Protein AF-A0A1H3K1K2-F1 (afdb_monomer)

Foldseek 3Di:
DVVVVVVVVCVVVVNDDDDDDDCVRAPLLDLVSLVVVCVVPVDQEDEDPDADDDPPVVCVVCVVVRVVRRVSSVVSCPPPPNRDYDDDDD

Solvent-accessible surface area (backbone atoms only — not comparable to full-atom values): 5684 Å² total; per-residue (Å²): 114,69,47,67,54,48,51,57,50,41,49,73,73,65,54,84,85,80,85,83,74,52,68,92,74,48,49,64,84,39,57,69,60,45,53,52,49,46,70,74,64,61,64,65,62,50,74,52,54,82,68,77,78,69,57,73,70,54,45,73,74,39,50,67,58,44,50,49,52,40,51,45,45,60,61,56,61,67,70,56,94,90,38,49,77,76,46,81,69,130

Radius of gyration: 14.15 Å; Cα contacts (8 Å, |Δi|>4): 67; chains: 1; bounding box: 32×29×34 Å

Sequence (90 aa):
MVGAALVRALERAGHSRLITRTHAELDLTDQAAVETFFADQRPIQVYLAAAKVGGIHANDTYPAEFLYQNLLLDALIEVPDGVQQRTKIH

Mean predicted aligned error: 8.21 Å

Nearest PDB structures (fold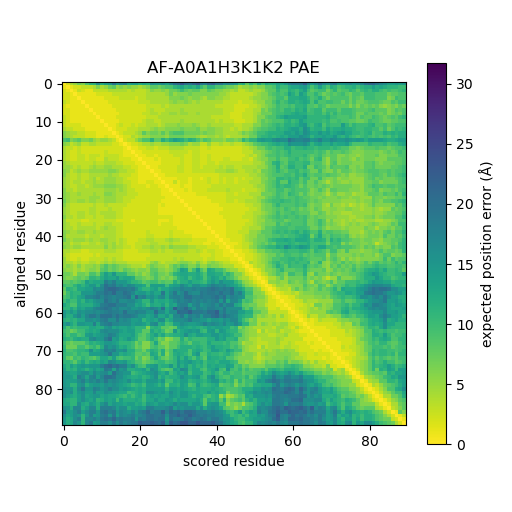seek):
  7anh-assembly1_A-2  TM=9.532E-01  e=4.155E-05  Campylobacter jejuni
  8ewu-assembly1_A  TM=9.128E-01  e=5.714E-05  Campylobacter jejuni
  8du0-assembly1_A  TM=9.181E-01  e=1.688E-04  Brucella ovis
  7anc-assembly1_A  TM=8.918E-01  e=3.401E-04  Campylobacter jejuni
  7m13-assembly1_A  TM=8.937E-01  e=3.863E-04  Campylobacter jejuni subsp. jejuni NCTC 11168 = ATCC 700819

Organism: Allochromatium warmingii (NCBI:txid61595)

pLDDT: mean 76.57, std 10.76, range [51.03, 91.88]

Structure (mmCIF, N/CA/C/O backbone):
data_AF-A0A1H3K1K2-F1
#
_entry.id   AF-A0A1H3K1K2-F1
#
loop_
_atom_site.group_PDB
_atom_site.id
_atom_site.type_symbol
_atom_site.label_atom_id
_atom_site.label_alt_id
_atom_site.label_comp_id
_atom_site.label_asym_id
_atom_site.label_entity_id
_atom_site.label_seq_id
_atom_site.pdbx_PDB_ins_code
_atom_site.Cartn_x
_atom_site.Cartn_y
_atom_site.Cartn_z
_atom_site.occupancy
_atom_site.B_iso_or_equiv
_atom_site.auth_seq_id
_atom_site.auth_comp_id
_atom_site.auth_asym_id
_atom_site.auth_atom_id
_atom_site.pdbx_PDB_model_num
ATOM 1 N N . MET A 1 1 ? -3.198 -14.375 -6.184 1.00 62.12 1 MET A N 1
ATOM 2 C CA . MET A 1 1 ? -2.353 -13.277 -5.664 1.00 62.12 1 MET A CA 1
ATOM 3 C C . MET A 1 1 ? -2.586 -13.087 -4.174 1.00 62.12 1 MET A C 1
ATOM 5 O O . MET A 1 1 ? -3.728 -13.181 -3.729 1.00 62.12 1 MET A O 1
ATOM 9 N N . VAL A 1 2 ? -1.502 -12.838 -3.435 1.00 74.12 2 VAL A N 1
ATOM 10 C CA . VAL A 1 2 ? -1.430 -12.754 -1.965 1.00 74.12 2 VAL A CA 1
ATOM 11 C C . VAL A 1 2 ? -2.391 -11.712 -1.377 1.00 74.12 2 VAL A C 1
ATOM 13 O O . VAL A 1 2 ? -3.133 -12.037 -0.454 1.00 74.12 2 VAL A O 1
ATOM 16 N N . GLY A 1 3 ? -2.473 -10.510 -1.962 1.00 74.94 3 GLY A N 1
ATOM 17 C CA . GLY A 1 3 ? -3.327 -9.426 -1.449 1.00 74.94 3 GLY A CA 1
ATOM 18 C C . GLY A 1 3 ? -4.811 -9.799 -1.327 1.00 74.94 3 GLY A C 1
ATOM 19 O O . GLY A 1 3 ? -5.420 -9.601 -0.281 1.00 74.94 3 GLY A O 1
ATOM 20 N N . ALA A 1 4 ? -5.389 -10.445 -2.344 1.00 81.38 4 ALA A N 1
ATOM 21 C CA . ALA A 1 4 ? -6.792 -10.870 -2.297 1.00 81.38 4 ALA A CA 1
ATOM 22 C C . ALA A 1 4 ? -7.044 -11.986 -1.261 1.00 81.38 4 ALA A C 1
ATOM 24 O O . ALA A 1 4 ? -8.130 -12.077 -0.692 1.00 81.38 4 ALA A O 1
ATOM 25 N N . ALA A 1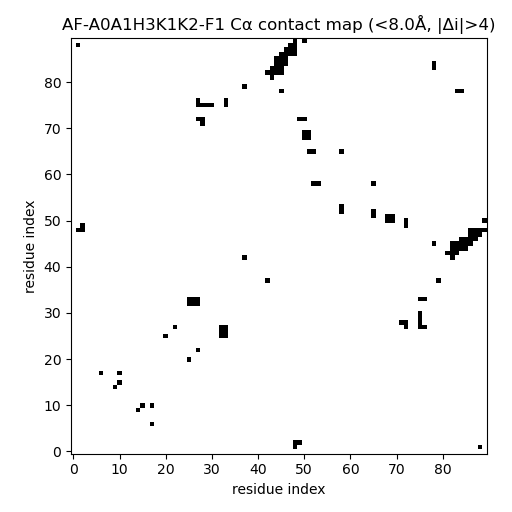 5 ? -6.055 -12.853 -1.014 1.00 82.50 5 ALA A N 1
ATOM 26 C CA . ALA A 1 5 ? -6.153 -13.876 0.027 1.00 82.50 5 ALA A CA 1
ATOM 27 C C . ALA A 1 5 ? -6.083 -13.264 1.432 1.00 82.50 5 ALA A C 1
ATOM 29 O O . ALA A 1 5 ? -6.818 -13.708 2.314 1.00 82.50 5 ALA A O 1
ATOM 30 N N . LEU A 1 6 ? -5.261 -12.225 1.604 1.00 81.62 6 LEU A N 1
ATOM 31 C CA . LEU A 1 6 ? -5.149 -11.469 2.845 1.00 81.62 6 LEU A CA 1
ATOM 32 C C . LEU A 1 6 ? -6.446 -10.724 3.176 1.00 81.62 6 LEU A C 1
ATOM 34 O O . LEU A 1 6 ? -6.934 -10.865 4.292 1.00 81.62 6 LEU A O 1
ATOM 38 N N . VAL A 1 7 ? -7.052 -10.022 2.211 1.00 85.31 7 VAL A N 1
ATOM 39 C CA . VAL A 1 7 ? -8.354 -9.350 2.403 1.00 85.31 7 VAL A CA 1
ATOM 40 C C . VAL A 1 7 ? -9.401 -10.348 2.902 1.00 85.31 7 VAL A C 1
ATOM 42 O O . VAL A 1 7 ? -9.959 -10.160 3.978 1.00 85.31 7 VAL A O 1
ATOM 45 N N . ARG A 1 8 ? -9.559 -11.490 2.218 1.00 86.88 8 ARG A N 1
ATOM 46 C CA . ARG A 1 8 ? -10.487 -12.551 2.649 1.00 86.88 8 ARG A CA 1
ATOM 47 C C . ARG A 1 8 ? -10.168 -13.119 4.031 1.00 86.88 8 ARG A C 1
ATOM 49 O O . ARG A 1 8 ? -11.057 -13.645 4.695 1.00 86.88 8 ARG A O 1
ATOM 56 N N . ALA A 1 9 ? -8.897 -13.167 4.426 1.00 85.31 9 ALA A N 1
ATOM 57 C CA . ALA A 1 9 ? -8.499 -13.641 5.750 1.00 85.31 9 ALA A CA 1
ATOM 58 C C . ALA A 1 9 ? -8.853 -12.613 6.834 1.00 85.31 9 ALA A C 1
ATOM 60 O O . ALA A 1 9 ? -9.396 -12.996 7.866 1.00 85.31 9 ALA A O 1
ATOM 61 N N . LEU A 1 10 ? -8.618 -11.324 6.573 1.00 85.50 10 LEU A N 1
ATOM 62 C CA . LEU A 1 10 ? -8.957 -10.232 7.484 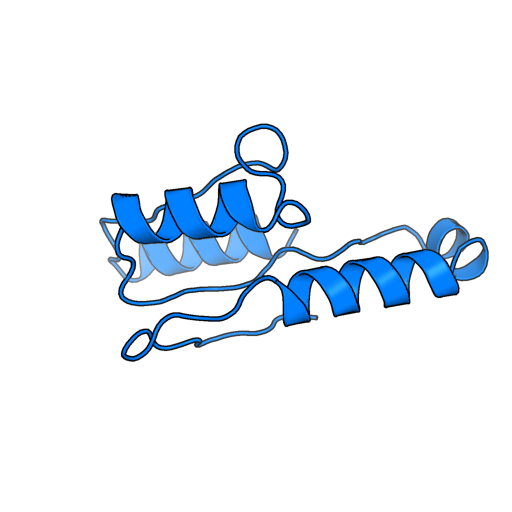1.00 85.50 10 LEU A CA 1
ATOM 63 C C . LEU A 1 10 ? -10.475 -10.081 7.654 1.00 85.50 10 LEU A C 1
ATOM 65 O O . LEU A 1 10 ? -10.948 -9.941 8.779 1.00 85.50 10 LEU A O 1
ATOM 69 N N . GLU A 1 11 ? -11.245 -10.197 6.571 1.00 88.81 11 GLU A N 1
ATOM 70 C CA . GLU A 1 11 ? -12.713 -10.225 6.627 1.00 88.81 11 GLU A CA 1
ATOM 71 C C . GLU A 1 11 ? -13.210 -11.376 7.512 1.00 88.81 11 GLU A C 1
ATOM 73 O O . GLU A 1 11 ? -14.028 -11.173 8.407 1.00 88.81 11 GLU A O 1
ATOM 78 N N . ARG A 1 12 ? -12.656 -12.585 7.329 1.00 89.38 12 ARG A N 1
ATOM 79 C CA . ARG A 1 12 ? -12.985 -13.760 8.157 1.00 89.38 12 ARG A CA 1
ATOM 80 C C . ARG A 1 12 ? -12.570 -13.607 9.621 1.00 89.38 12 ARG A C 1
ATOM 82 O O . ARG A 1 12 ? -13.214 -14.190 10.485 1.00 89.38 12 ARG A O 1
ATOM 89 N N . ALA A 1 13 ? -11.522 -12.835 9.899 1.00 87.00 13 ALA A N 1
ATOM 90 C CA . ALA A 1 13 ? -11.081 -12.514 11.254 1.00 87.00 13 ALA A CA 1
ATOM 91 C C . ALA A 1 13 ? -11.920 -11.403 11.922 1.00 87.00 13 ALA A C 1
ATOM 93 O O . ALA A 1 13 ? -11.661 -11.058 13.072 1.00 87.00 13 ALA A O 1
ATOM 94 N N . GLY A 1 14 ? -12.931 -10.857 11.233 1.00 88.62 14 GLY A N 1
ATOM 95 C CA . GLY A 1 14 ? -13.854 -9.862 11.785 1.00 88.62 14 GLY A CA 1
ATOM 96 C C . GLY A 1 14 ? -13.406 -8.410 11.609 1.00 88.62 14 GLY A C 1
ATOM 97 O O . GLY A 1 14 ? -13.980 -7.516 12.231 1.00 88.62 14 GLY A O 1
ATOM 98 N N . HIS A 1 15 ? -12.408 -8.139 10.762 1.00 86.06 15 HIS A N 1
ATOM 99 C CA . HIS A 1 15 ? -12.047 -6.765 10.420 1.00 86.06 15 HIS A CA 1
ATOM 100 C C . HIS A 1 15 ? -13.104 -6.158 9.489 1.00 86.06 15 HIS A C 1
ATOM 102 O O . HIS A 1 15 ? -13.267 -6.590 8.352 1.00 86.06 15 HIS A O 1
ATOM 108 N N . SER A 1 16 ? -13.809 -5.133 9.967 1.00 79.25 16 SER A N 1
ATOM 109 C CA . SER A 1 16 ? -14.956 -4.532 9.270 1.00 79.25 16 SER A CA 1
ATOM 110 C C . SER A 1 16 ? -14.627 -3.276 8.458 1.00 79.25 16 SER A C 1
ATOM 112 O O . SER A 1 16 ? -15.414 -2.881 7.603 1.00 79.25 16 SER A O 1
ATOM 114 N N . ARG A 1 17 ? -13.474 -2.639 8.702 1.00 86.38 17 ARG A N 1
ATOM 115 C CA . ARG A 1 17 ? -13.070 -1.382 8.047 1.00 86.38 17 ARG A CA 1
ATOM 116 C C . ARG A 1 17 ? -11.775 -1.557 7.261 1.00 86.38 17 ARG A C 1
ATOM 118 O O . ARG A 1 17 ? -10.747 -0.970 7.590 1.00 86.38 17 ARG A O 1
ATOM 125 N N . LEU A 1 18 ? -11.832 -2.412 6.246 1.00 88.25 18 LEU A N 1
ATOM 126 C CA . LEU A 1 18 ? -10.730 -2.600 5.309 1.00 88.25 18 LEU A CA 1
ATOM 127 C C . LEU A 1 18 ? -10.738 -1.478 4.273 1.00 88.25 18 LEU A C 1
ATOM 129 O O . LEU A 1 18 ? -11.765 -1.179 3.669 1.00 88.25 18 LEU A O 1
ATOM 133 N N . ILE A 1 19 ? -9.577 -0.862 4.078 1.00 89.62 19 ILE A N 1
ATOM 134 C CA . ILE A 1 19 ? -9.364 0.175 3.074 1.00 89.62 19 ILE A CA 1
ATOM 135 C C . ILE A 1 19 ? -8.441 -0.428 2.026 1.00 89.62 19 ILE A C 1
ATOM 137 O O . ILE A 1 19 ? -7.306 -0.793 2.328 1.00 89.62 19 ILE A O 1
ATOM 141 N N . THR A 1 20 ? -8.940 -0.566 0.803 1.00 89.00 20 THR A N 1
ATOM 142 C CA . THR A 1 20 ? -8.186 -1.127 -0.320 1.00 89.00 20 THR A CA 1
ATOM 143 C C . THR A 1 20 ? -8.229 -0.173 -1.499 1.00 89.00 20 THR A C 1
ATOM 145 O O . THR A 1 20 ? -9.266 0.441 -1.759 1.00 89.00 20 THR A O 1
ATOM 148 N N . ARG A 1 21 ? -7.120 -0.073 -2.230 1.00 88.56 21 ARG A N 1
ATOM 149 C CA . ARG A 1 21 ? -7.037 0.643 -3.502 1.00 88.56 21 ARG A CA 1
ATOM 150 C C . ARG A 1 21 ? -6.393 -0.251 -4.546 1.00 88.56 21 ARG A C 1
ATOM 152 O O . ARG A 1 21 ? -5.474 -1.010 -4.241 1.00 88.56 21 ARG A O 1
ATOM 159 N N . THR A 1 22 ? -6.904 -0.189 -5.764 1.00 86.06 22 THR A N 1
ATOM 160 C CA . THR A 1 22 ? -6.221 -0.735 -6.934 1.00 86.06 22 THR A CA 1
ATOM 161 C C . THR A 1 22 ? -5.098 0.212 -7.356 1.00 86.06 22 THR A C 1
ATOM 163 O O . THR A 1 22 ? -5.120 1.393 -7.019 1.00 86.06 22 THR A O 1
ATOM 166 N N . HIS A 1 23 ? -4.147 -0.278 -8.153 1.00 81.75 23 HIS A N 1
ATOM 167 C CA . HIS A 1 23 ? -3.090 0.568 -8.723 1.00 81.75 23 HIS A CA 1
ATOM 168 C C . HIS A 1 23 ? -3.651 1.742 -9.547 1.00 81.75 23 HIS A C 1
ATOM 170 O O . HIS A 1 23 ? -3.028 2.791 -9.639 1.00 81.75 23 HIS A O 1
ATOM 176 N N . ALA A 1 24 ? -4.827 1.584 -10.163 1.00 84.19 24 ALA A N 1
ATOM 177 C CA . ALA A 1 24 ? -5.466 2.663 -10.914 1.00 84.19 24 ALA A CA 1
ATOM 178 C C . ALA A 1 24 ? -6.082 3.740 -10.003 1.00 84.19 24 ALA A C 1
ATOM 180 O O . ALA A 1 24 ? -6.306 4.859 -10.450 1.00 84.19 24 ALA A O 1
ATOM 181 N N . GLU A 1 25 ? -6.377 3.405 -8.745 1.00 88.56 25 GLU A N 1
ATOM 182 C CA . GLU A 1 25 ? -6.952 4.331 -7.764 1.00 88.56 25 GLU A CA 1
ATOM 183 C C . GLU A 1 25 ? -5.883 5.002 -6.893 1.00 88.56 25 GLU A C 1
ATOM 185 O O . GLU A 1 25 ? -6.132 6.077 -6.352 1.00 88.56 25 GLU A O 1
ATOM 190 N N . LEU A 1 26 ? -4.725 4.359 -6.718 1.00 87.44 26 LEU A N 1
ATOM 191 C CA . LEU A 1 26 ? -3.583 4.892 -5.982 1.00 87.44 26 LEU A CA 1
ATOM 192 C C . LEU A 1 26 ? -2.284 4.308 -6.550 1.00 87.44 26 LEU A C 1
ATOM 194 O O . LEU A 1 26 ? -2.009 3.116 -6.381 1.00 87.44 26 LEU A O 1
ATOM 198 N N . ASP A 1 27 ? -1.487 5.158 -7.194 1.00 86.06 27 ASP A N 1
ATOM 199 C CA . ASP A 1 27 ? -0.121 4.819 -7.582 1.00 86.06 27 ASP A CA 1
ATOM 200 C C . ASP A 1 27 ? 0.794 4.975 -6.363 1.00 86.06 27 ASP A C 1
ATOM 202 O O . ASP A 1 27 ? 0.984 6.070 -5.840 1.00 86.06 27 ASP A O 1
ATOM 206 N N . LEU A 1 28 ? 1.345 3.858 -5.891 1.00 83.81 28 LEU A N 1
ATOM 207 C CA . LEU A 1 28 ? 2.222 3.822 -4.720 1.00 83.81 28 LEU A CA 1
ATOM 208 C C . LEU A 1 28 ? 3.630 4.374 -5.003 1.00 83.81 28 LEU A C 1
ATOM 210 O O . LEU A 1 28 ? 4.434 4.475 -4.081 1.00 83.81 28 LEU A O 1
ATOM 214 N N . THR A 1 29 ? 3.942 4.705 -6.259 1.00 81.75 29 THR A N 1
ATOM 215 C CA . THR A 1 29 ? 5.192 5.376 -6.641 1.00 81.75 29 THR A CA 1
ATOM 216 C C . THR A 1 29 ? 5.094 6.903 -6.592 1.00 81.75 29 THR A C 1
ATOM 218 O O . THR A 1 29 ? 6.122 7.579 -6.611 1.00 81.75 29 THR A O 1
ATOM 221 N N . ASP A 1 30 ? 3.880 7.450 -6.470 1.00 86.38 30 ASP A N 1
ATOM 222 C CA . ASP A 1 30 ? 3.630 8.879 -6.289 1.00 86.38 30 ASP A CA 1
ATOM 223 C C . ASP A 1 30 ? 3.520 9.214 -4.795 1.00 86.38 30 ASP A C 1
ATOM 225 O O . ASP A 1 30 ? 2.521 8.921 -4.131 1.00 86.38 30 ASP A O 1
ATOM 229 N N . GLN A 1 31 ? 4.554 9.867 -4.266 1.00 84.00 31 GLN A N 1
ATOM 230 C CA . GLN A 1 31 ? 4.624 10.237 -2.856 1.00 84.00 31 GLN A CA 1
ATOM 231 C C . GLN A 1 31 ? 3.468 11.143 -2.418 1.00 84.00 31 GLN A C 1
ATOM 233 O O . GLN A 1 31 ? 2.876 10.915 -1.365 1.00 84.00 31 GLN A O 1
ATOM 238 N N . ALA A 1 32 ? 3.104 12.141 -3.223 1.00 88.88 32 ALA A N 1
ATOM 239 C CA . ALA A 1 32 ? 2.071 13.104 -2.851 1.00 88.88 32 ALA A CA 1
ATOM 240 C C . ALA A 1 32 ? 0.682 12.447 -2.808 1.00 88.88 32 ALA A C 1
ATOM 242 O O . ALA A 1 32 ? -0.139 12.755 -1.934 1.00 88.88 32 ALA A O 1
ATOM 243 N N . ALA A 1 33 ? 0.427 11.509 -3.726 1.00 88.50 33 ALA A N 1
ATOM 244 C CA . ALA A 1 33 ? -0.797 10.717 -3.732 1.00 88.50 33 ALA A CA 1
ATOM 245 C C . ALA A 1 33 ? -0.891 9.819 -2.487 1.00 88.50 33 ALA A C 1
ATOM 247 O O . ALA A 1 33 ? -1.943 9.761 -1.842 1.00 88.50 33 ALA A O 1
ATOM 248 N N . VAL A 1 34 ? 0.214 9.160 -2.118 1.00 87.12 34 VAL A N 1
ATOM 249 C CA . VAL A 1 34 ? 0.301 8.328 -0.909 1.00 87.12 34 VAL A CA 1
ATOM 250 C C . VAL A 1 34 ? 0.084 9.175 0.347 1.00 87.12 34 VAL A C 1
ATOM 252 O O . VAL A 1 34 ? -0.791 8.851 1.148 1.00 87.12 34 VAL A O 1
ATOM 255 N N . GLU A 1 35 ? 0.790 10.295 0.502 1.00 87.56 35 GLU A N 1
ATOM 256 C CA . GLU A 1 35 ? 0.650 11.190 1.660 1.00 87.56 35 GLU A CA 1
ATOM 257 C C . GLU A 1 35 ? -0.791 11.683 1.840 1.00 87.56 35 GLU A C 1
ATOM 259 O O . GLU A 1 35 ? -1.351 11.600 2.938 1.00 87.56 35 GLU A O 1
ATOM 264 N N . THR A 1 36 ? -1.429 12.119 0.750 1.00 90.88 36 THR A N 1
ATOM 265 C CA . THR A 1 36 ? -2.829 12.570 0.763 1.00 90.88 36 THR A CA 1
ATOM 266 C C . THR A 1 36 ? -3.764 11.443 1.199 1.00 90.88 36 THR A C 1
ATOM 268 O O . THR A 1 36 ? -4.611 11.624 2.076 1.00 90.88 36 THR A O 1
ATOM 271 N N . PHE A 1 37 ? -3.576 10.239 0.652 1.00 90.44 37 PHE A N 1
ATOM 272 C CA . PHE A 1 37 ? -4.370 9.072 1.022 1.00 90.44 37 PHE A CA 1
ATOM 273 C C . PHE A 1 37 ? -4.244 8.730 2.515 1.00 90.44 37 PHE A C 1
ATOM 275 O O . PHE A 1 37 ? -5.252 8.461 3.177 1.00 90.44 37 PHE A O 1
ATOM 282 N N . PHE A 1 38 ? -3.030 8.763 3.069 1.00 88.56 38 PHE A N 1
ATOM 283 C CA . PHE A 1 38 ? -2.804 8.512 4.493 1.00 88.56 38 PHE A CA 1
ATOM 284 C C . PHE A 1 38 ? -3.419 9.599 5.383 1.00 88.56 38 PHE A C 1
ATOM 286 O O . PHE A 1 38 ? -4.029 9.267 6.405 1.00 88.56 38 PHE A O 1
ATOM 293 N N . ALA A 1 39 ? -3.316 10.872 4.991 1.00 88.94 39 ALA A N 1
ATOM 294 C CA . ALA A 1 39 ? -3.894 11.996 5.727 1.00 88.94 39 ALA A CA 1
ATOM 295 C C . ALA A 1 39 ? -5.430 11.920 5.813 1.00 88.94 39 ALA A C 1
ATOM 297 O O . ALA A 1 39 ? -6.003 12.191 6.879 1.00 88.94 39 ALA A O 1
ATOM 298 N N . ASP A 1 40 ? -6.075 11.497 4.723 1.00 91.50 40 ASP A N 1
ATOM 299 C CA . ASP A 1 40 ? -7.529 11.360 4.615 1.00 91.50 40 ASP A CA 1
ATOM 300 C C . ASP A 1 40 ? -8.059 10.126 5.352 1.00 91.50 40 ASP A C 1
ATOM 302 O O . ASP A 1 40 ? -9.057 10.193 6.074 1.00 91.50 40 ASP A O 1
ATOM 306 N N . GLN A 1 41 ? -7.408 8.975 5.166 1.00 91.88 41 GLN A N 1
ATOM 307 C CA . GLN A 1 41 ? -7.911 7.698 5.678 1.00 91.88 41 GLN A CA 1
ATOM 308 C C . GLN A 1 41 ? -7.483 7.405 7.116 1.00 91.88 41 GLN A C 1
ATOM 310 O O . GLN A 1 41 ? -8.192 6.680 7.818 1.00 91.88 41 GLN A O 1
ATOM 315 N N . ARG A 1 42 ? -6.340 7.949 7.552 1.00 87.50 42 ARG A N 1
ATOM 316 C CA . ARG A 1 42 ? -5.749 7.757 8.889 1.00 87.50 42 ARG A CA 1
ATOM 317 C C . ARG A 1 42 ? -5.791 6.293 9.358 1.00 87.50 42 ARG A C 1
ATOM 319 O O . ARG A 1 42 ? -6.394 5.992 10.395 1.00 87.50 42 ARG A O 1
ATOM 326 N N . PRO A 1 43 ? -5.216 5.353 8.584 1.00 85.62 43 PRO A N 1
ATOM 327 C CA . PRO A 1 43 ? -5.244 3.941 8.937 1.00 85.62 43 PRO A CA 1
ATOM 328 C C . PRO A 1 43 ? -4.433 3.676 10.212 1.00 85.62 43 PRO A C 1
ATOM 330 O O . PRO A 1 43 ? -3.380 4.261 10.415 1.00 85.62 43 PRO A O 1
ATOM 333 N N . ILE A 1 44 ? -4.893 2.743 11.050 1.00 83.44 44 ILE A N 1
ATOM 334 C CA . ILE A 1 44 ? -4.161 2.297 12.256 1.00 83.44 44 ILE A CA 1
ATOM 335 C C . ILE A 1 44 ? -3.164 1.164 11.973 1.00 83.44 44 ILE A C 1
ATOM 337 O O . ILE A 1 44 ? -2.255 0.907 12.763 1.00 83.44 44 ILE A O 1
ATOM 341 N N . GLN A 1 45 ? -3.357 0.453 10.861 1.00 80.31 45 GLN A N 1
ATOM 342 C CA . GLN A 1 45 ? -2.525 -0.661 10.422 1.00 80.31 45 GLN A CA 1
ATOM 343 C C . GLN A 1 45 ? -2.424 -0.649 8.903 1.00 80.31 45 GLN A C 1
ATOM 345 O O . GLN A 1 45 ? -3.420 -0.404 8.219 1.00 80.31 45 GLN A O 1
ATOM 350 N N . VAL A 1 46 ? -1.239 -0.978 8.392 1.00 84.44 46 VAL A N 1
ATOM 351 C CA . VAL A 1 46 ? -0.995 -1.131 6.955 1.00 84.44 46 VAL A CA 1
ATOM 352 C C . VAL A 1 46 ? -0.422 -2.514 6.683 1.00 84.44 46 VAL A C 1
ATOM 354 O O . VAL A 1 46 ? 0.5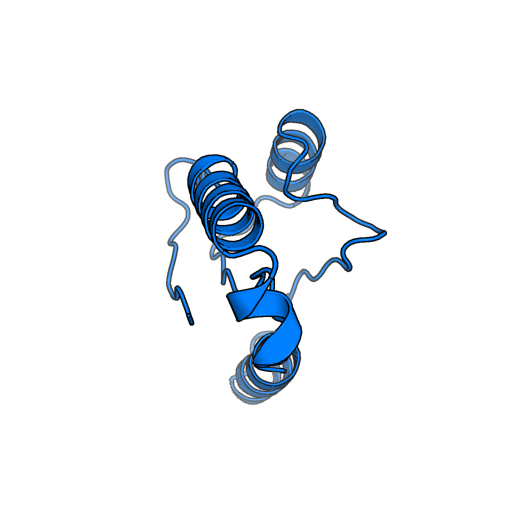15 -2.967 7.348 1.00 84.44 46 VAL A O 1
ATOM 357 N N . TYR A 1 47 ? -1.001 -3.174 5.684 1.00 79.50 47 TYR A N 1
ATOM 358 C CA . TYR A 1 47 ? -0.526 -4.440 5.148 1.00 79.50 47 TYR A CA 1
ATOM 359 C C . TYR A 1 47 ? -0.046 -4.204 3.720 1.00 79.50 47 TYR A C 1
ATOM 361 O O . TYR A 1 47 ? -0.856 -3.974 2.820 1.00 79.50 47 TYR A O 1
ATOM 369 N N . LEU A 1 48 ? 1.269 -4.255 3.513 1.00 77.69 48 LEU A N 1
ATOM 370 C CA . LEU A 1 48 ? 1.861 -4.056 2.199 1.00 77.69 48 LEU A CA 1
ATOM 371 C C . LEU A 1 48 ? 1.973 -5.404 1.486 1.00 77.69 48 LEU A C 1
ATOM 373 O O . LEU A 1 48 ? 2.869 -6.200 1.753 1.00 77.69 48 LEU A O 1
ATOM 377 N N . ALA A 1 49 ? 1.022 -5.659 0.591 1.00 74.88 49 ALA A N 1
ATOM 378 C CA . ALA A 1 49 ? 1.020 -6.823 -0.298 1.00 74.88 49 ALA A CA 1
ATOM 379 C C . ALA A 1 49 ? 1.196 -6.427 -1.777 1.00 74.88 49 ALA A C 1
ATOM 381 O O . ALA A 1 49 ? 0.927 -7.234 -2.670 1.00 74.88 49 ALA A O 1
ATOM 382 N N . ALA A 1 50 ? 1.582 -5.172 -2.032 1.00 72.31 50 ALA A N 1
ATOM 383 C CA . ALA A 1 50 ? 1.922 -4.683 -3.357 1.00 72.31 50 ALA A CA 1
ATOM 384 C C . ALA A 1 50 ? 3.398 -4.981 -3.627 1.00 72.31 50 ALA A C 1
ATOM 386 O O . ALA A 1 50 ? 4.269 -4.571 -2.869 1.00 72.31 50 ALA A O 1
ATOM 387 N N . ALA A 1 51 ? 3.652 -5.702 -4.710 1.00 71.62 51 ALA A N 1
ATOM 388 C CA . ALA A 1 51 ? 4.979 -5.952 -5.237 1.00 71.62 51 ALA A CA 1
ATOM 389 C C . ALA A 1 51 ? 4.861 -6.049 -6.755 1.00 71.62 51 ALA A C 1
ATOM 391 O O . ALA A 1 51 ? 3.848 -6.537 -7.279 1.00 71.62 51 ALA A O 1
ATOM 392 N N . LYS A 1 52 ? 5.897 -5.621 -7.474 1.00 68.69 52 LYS A N 1
ATOM 393 C CA . LYS A 1 52 ? 6.018 -5.963 -8.885 1.00 68.69 52 LYS A CA 1
ATOM 394 C C . LYS A 1 52 ? 6.334 -7.454 -8.969 1.00 68.69 52 LYS A C 1
ATOM 396 O O . LYS A 1 52 ? 7.403 -7.897 -8.559 1.00 68.69 52 LYS A O 1
ATOM 401 N N . VAL A 1 53 ? 5.384 -8.226 -9.488 1.00 68.50 53 VAL A N 1
ATOM 402 C CA . VAL A 1 53 ? 5.505 -9.674 -9.701 1.00 68.50 53 VAL A CA 1
ATOM 403 C C . VAL A 1 53 ? 5.357 -9.995 -11.185 1.00 68.50 53 VAL A C 1
ATOM 405 O O . VAL A 1 53 ? 4.495 -9.448 -11.870 1.00 68.50 53 VAL A O 1
ATOM 408 N N . GLY A 1 54 ? 6.223 -10.871 -11.689 1.00 68.88 54 GLY A N 1
ATOM 409 C CA . GLY A 1 54 ? 6.292 -11.272 -13.090 1.00 68.88 54 GLY A CA 1
ATOM 410 C C . GLY A 1 54 ? 6.650 -12.749 -13.202 1.00 68.88 54 GLY A C 1
ATOM 411 O O . GLY A 1 54 ? 7.157 -13.343 -12.253 1.00 68.88 54 GLY A O 1
ATOM 412 N N . GLY A 1 55 ? 6.359 -13.363 -14.351 1.00 70.88 55 GLY A N 1
ATOM 413 C CA . GLY A 1 55 ? 6.811 -14.731 -14.624 1.00 70.88 55 GLY A CA 1
ATOM 414 C C . GLY A 1 55 ? 8.341 -14.813 -14.679 1.00 70.88 55 GLY A C 1
ATOM 415 O O . GLY A 1 55 ? 8.997 -13.790 -14.867 1.00 70.88 55 GLY A O 1
ATOM 416 N N . ILE A 1 56 ? 8.897 -16.026 -14.574 1.00 66.88 56 ILE A N 1
ATOM 417 C CA . ILE A 1 56 ? 1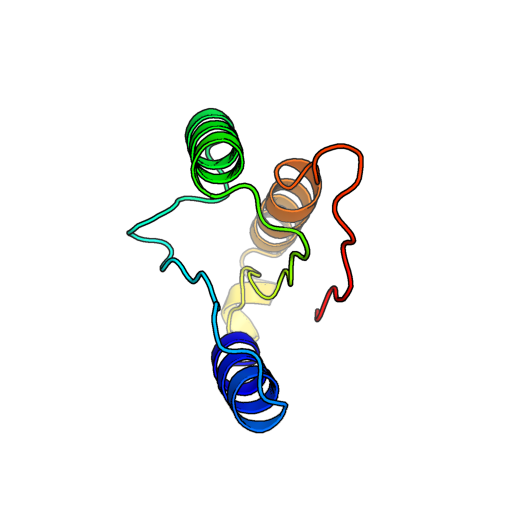0.355 -16.286 -14.566 1.00 66.88 56 ILE A CA 1
ATOM 418 C C . ILE A 1 56 ? 11.068 -15.496 -15.677 1.00 66.88 56 ILE A C 1
ATOM 420 O O . ILE A 1 56 ? 12.025 -14.779 -15.418 1.00 66.88 56 ILE A O 1
ATOM 424 N N . HIS A 1 57 ? 10.508 -15.508 -16.889 1.00 70.75 57 HIS A N 1
ATOM 425 C CA . HIS A 1 57 ? 11.062 -14.784 -18.032 1.00 70.75 57 HIS A CA 1
ATOM 426 C C . HIS A 1 57 ? 11.100 -13.253 -17.856 1.00 70.75 57 HIS A C 1
ATOM 428 O O . HIS A 1 57 ? 12.074 -12.613 -18.238 1.00 70.75 57 HIS A O 1
ATOM 434 N N . ALA A 1 58 ? 10.064 -12.648 -17.268 1.00 68.19 58 ALA A N 1
ATOM 435 C CA . ALA A 1 58 ? 10.019 -11.202 -17.039 1.00 68.19 58 ALA A CA 1
ATOM 436 C C . ALA A 1 58 ? 11.003 -10.769 -15.939 1.00 68.19 58 ALA A C 1
ATOM 438 O O . ALA A 1 58 ? 11.627 -9.717 -16.061 1.00 68.19 58 ALA A O 1
ATOM 439 N N . ASN A 1 59 ? 11.173 -11.600 -14.907 1.00 64.69 59 ASN A N 1
ATOM 440 C CA . ASN A 1 59 ? 12.136 -11.364 -13.834 1.00 64.69 59 ASN A CA 1
ATOM 441 C C . ASN A 1 59 ? 13.591 -11.481 -14.322 1.00 64.69 59 ASN A C 1
ATOM 443 O O . ASN A 1 59 ? 14.427 -10.667 -13.945 1.00 64.69 59 ASN A O 1
ATOM 447 N N . ASP A 1 60 ? 13.875 -12.443 -15.204 1.00 68.31 60 ASP A N 1
ATOM 448 C CA . ASP A 1 60 ? 15.210 -12.624 -15.791 1.00 68.31 60 ASP A CA 1
ATOM 449 C C . ASP A 1 60 ? 15.557 -11.528 -16.809 1.00 68.31 60 ASP A C 1
ATOM 451 O O . ASP A 1 60 ? 16.722 -11.169 -16.969 1.00 68.31 60 ASP A O 1
ATOM 455 N N . THR A 1 61 ? 14.546 -10.974 -17.485 1.00 75.88 61 THR A N 1
ATOM 456 C CA . THR A 1 61 ? 14.742 -9.930 -18.502 1.00 75.88 61 THR A CA 1
ATOM 457 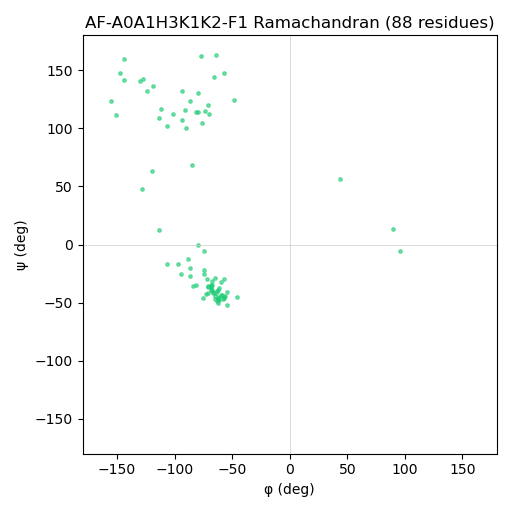C C . THR A 1 61 ? 14.909 -8.538 -17.883 1.00 75.88 61 THR A C 1
ATOM 459 O O . THR A 1 61 ? 15.691 -7.738 -18.394 1.00 75.88 61 THR A O 1
ATOM 462 N N . TYR A 1 62 ? 14.223 -8.243 -16.770 1.00 73.62 62 TYR A N 1
ATOM 463 C CA . TYR A 1 62 ? 14.224 -6.909 -16.145 1.00 73.62 62 TYR A CA 1
ATOM 464 C C . TYR A 1 62 ? 14.561 -6.912 -14.640 1.00 73.62 62 TYR A C 1
ATOM 466 O O . TYR A 1 62 ? 13.889 -6.238 -13.857 1.00 73.62 62 TYR A O 1
ATOM 474 N N . PRO A 1 63 ? 15.617 -7.607 -14.185 1.00 71.75 63 PRO A N 1
ATOM 475 C CA . PRO A 1 63 ? 15.870 -7.808 -12.756 1.00 71.75 63 PRO A CA 1
ATOM 476 C C . PRO A 1 63 ? 16.084 -6.494 -11.985 1.00 71.75 63 PRO A C 1
ATOM 478 O O . PRO A 1 63 ? 15.610 -6.341 -10.859 1.00 71.75 63 PRO A O 1
ATOM 481 N N . ALA A 1 64 ? 16.751 -5.512 -12.603 1.00 73.44 64 ALA A N 1
ATOM 482 C CA . ALA A 1 64 ? 16.993 -4.205 -11.995 1.00 73.44 64 ALA A CA 1
ATOM 483 C C . ALA A 1 64 ? 15.707 -3.376 -11.831 1.00 73.44 64 ALA A C 1
ATOM 485 O O . ALA A 1 64 ? 15.564 -2.669 -10.838 1.00 73.44 64 ALA A O 1
ATOM 486 N N . GLU A 1 65 ? 14.759 -3.485 -12.765 1.00 71.88 65 GLU A N 1
ATOM 487 C CA . GLU A 1 65 ? 13.485 -2.760 -12.704 1.00 71.88 65 GLU A CA 1
ATOM 488 C C . GLU A 1 65 ? 12.588 -3.315 -11.593 1.00 71.88 65 GLU A C 1
ATOM 490 O O . GLU A 1 65 ? 12.005 -2.553 -10.824 1.00 71.88 65 GLU A O 1
ATOM 495 N N . PHE A 1 66 ? 12.538 -4.643 -11.457 1.00 72.00 66 PHE A N 1
ATOM 496 C CA . PHE A 1 66 ? 11.808 -5.311 -10.380 1.00 72.00 66 PHE A CA 1
ATOM 497 C C . PHE A 1 66 ? 12.366 -4.944 -9.004 1.00 72.00 66 PHE A C 1
ATOM 499 O O . PHE A 1 66 ? 11.601 -4.613 -8.096 1.00 72.00 66 PHE A O 1
ATOM 506 N N . LEU A 1 67 ? 13.693 -4.964 -8.847 1.00 70.38 67 LEU A N 1
ATOM 507 C CA . LEU A 1 67 ? 14.337 -4.549 -7.603 1.00 70.38 67 LEU A CA 1
ATOM 508 C C . LEU A 1 67 ? 14.064 -3.071 -7.304 1.00 70.38 67 LEU A C 1
ATOM 510 O O . LEU A 1 67 ? 13.670 -2.743 -6.190 1.00 70.38 67 LEU A O 1
ATOM 514 N N . TYR A 1 68 ? 14.226 -2.191 -8.293 1.00 71.75 68 TYR A N 1
ATOM 515 C CA . TYR A 1 68 ? 14.011 -0.756 -8.127 1.00 71.75 68 TYR A CA 1
ATOM 516 C C . TYR A 1 68 ? 12.568 -0.425 -7.733 1.00 71.75 68 TYR A C 1
ATOM 518 O O . TYR A 1 68 ? 12.356 0.297 -6.764 1.00 71.75 68 TYR A O 1
ATOM 526 N N . GLN A 1 69 ? 11.574 -0.997 -8.418 1.00 69.75 69 GLN A N 1
ATOM 527 C CA . GLN A 1 69 ? 10.160 -0.769 -8.099 1.00 69.75 69 GLN A CA 1
ATOM 528 C C . GLN A 1 69 ? 9.801 -1.295 -6.708 1.00 69.75 69 GLN A C 1
ATOM 530 O O . GLN A 1 69 ? 9.123 -0.602 -5.958 1.00 69.75 69 GLN A O 1
ATOM 535 N N . ASN A 1 70 ? 10.288 -2.477 -6.322 1.00 75.88 70 ASN A N 1
ATOM 536 C CA . ASN A 1 70 ? 10.015 -3.014 -4.989 1.00 75.88 70 ASN A CA 1
ATOM 537 C C . ASN A 1 70 ? 10.717 -2.210 -3.878 1.00 75.88 70 ASN A C 1
ATOM 539 O O . ASN A 1 70 ? 10.117 -1.999 -2.829 1.00 75.88 70 ASN A O 1
ATOM 543 N N . LEU A 1 71 ? 11.936 -1.706 -4.112 1.00 74.12 71 LEU A N 1
ATOM 544 C CA . LEU A 1 71 ? 12.627 -0.810 -3.174 1.00 74.12 71 LEU A CA 1
ATOM 545 C C . LEU A 1 71 ? 11.943 0.558 -3.061 1.00 74.12 71 LEU A C 1
ATOM 547 O O . LEU A 1 71 ? 11.854 1.099 -1.964 1.00 74.12 71 LEU A O 1
ATOM 551 N N . LEU A 1 72 ? 11.443 1.109 -4.171 1.00 71.44 72 LEU A N 1
ATOM 552 C CA . LEU A 1 72 ? 10.662 2.346 -4.161 1.00 71.44 72 LEU A CA 1
ATOM 553 C C . LEU A 1 72 ? 9.362 2.176 -3.381 1.00 71.44 72 LEU A C 1
ATOM 555 O O . LEU A 1 72 ? 9.087 2.986 -2.506 1.00 71.44 72 LEU A O 1
ATOM 559 N N . LEU A 1 73 ? 8.595 1.115 -3.650 1.00 71.31 73 LEU A N 1
ATOM 560 C CA . LEU A 1 73 ? 7.379 0.799 -2.894 1.00 71.31 73 LEU A CA 1
ATOM 561 C C . LEU A 1 73 ? 7.662 0.702 -1.388 1.00 71.31 73 LEU A C 1
ATOM 563 O O . LEU A 1 73 ? 6.883 1.200 -0.580 1.00 71.31 73 LEU A O 1
ATOM 567 N N . ASP A 1 74 ? 8.791 0.094 -1.022 1.00 68.19 74 ASP A N 1
ATOM 568 C CA . ASP A 1 74 ? 9.235 -0.015 0.367 1.00 68.19 74 ASP A CA 1
ATOM 569 C C . ASP A 1 74 ? 9.624 1.335 0.992 1.00 68.19 74 ASP A C 1
ATOM 571 O O . ASP A 1 74 ? 9.406 1.521 2.187 1.00 68.19 74 ASP A O 1
ATOM 575 N N . ALA A 1 75 ? 10.202 2.259 0.218 1.00 66.62 75 ALA A N 1
ATOM 576 C CA . ALA A 1 75 ? 10.660 3.563 0.702 1.00 66.62 75 ALA A CA 1
ATOM 577 C C . ALA A 1 75 ? 9.547 4.623 0.747 1.00 66.62 75 ALA A C 1
ATOM 579 O O . ALA A 1 75 ? 9.535 5.459 1.643 1.00 66.62 75 AL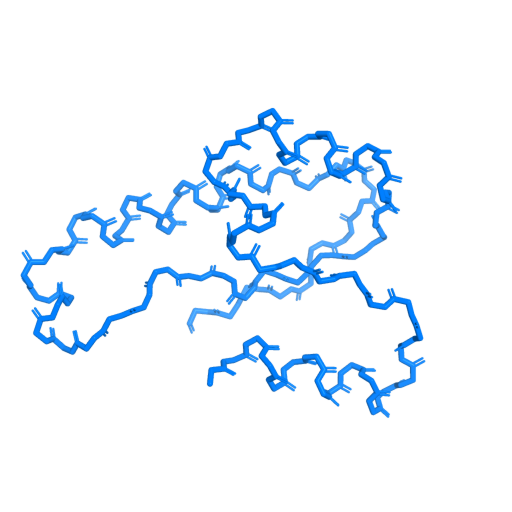A A O 1
ATOM 580 N N . LEU A 1 76 ? 8.619 4.590 -0.212 1.00 61.62 76 LEU A N 1
ATOM 581 C CA . LEU A 1 76 ? 7.501 5.533 -0.320 1.00 61.62 76 LEU A CA 1
ATOM 582 C C . LEU A 1 76 ? 6.400 5.273 0.707 1.00 61.62 76 LEU A C 1
ATOM 584 O O . LEU A 1 76 ? 5.663 6.187 1.072 1.00 61.62 76 LEU A O 1
ATOM 588 N N . ILE A 1 77 ? 6.280 4.037 1.189 1.00 65.12 77 ILE A N 1
ATOM 589 C CA . ILE A 1 77 ? 5.358 3.700 2.273 1.00 65.12 77 ILE A CA 1
ATOM 590 C C . ILE A 1 77 ? 6.067 3.992 3.593 1.00 65.12 77 ILE A C 1
ATOM 592 O O . ILE A 1 77 ? 6.412 3.102 4.370 1.00 65.12 77 ILE A O 1
ATOM 596 N N . GLU A 1 78 ? 6.292 5.279 3.838 1.00 60.19 78 GLU A N 1
ATOM 597 C CA . GLU A 1 78 ? 6.672 5.769 5.150 1.00 60.19 78 GLU A CA 1
ATOM 598 C C . GLU A 1 78 ? 5.407 5.777 6.011 1.00 60.19 78 GLU A C 1
ATOM 600 O O . GLU A 1 78 ? 4.470 6.553 5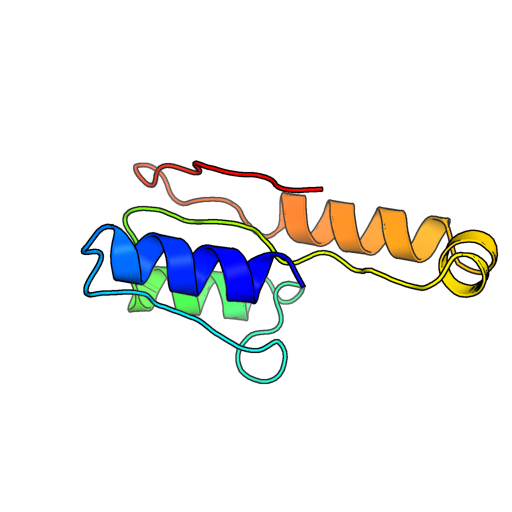.822 1.00 60.19 78 GLU A O 1
ATOM 605 N N . VAL A 1 79 ? 5.322 4.793 6.900 1.00 62.97 79 VAL A N 1
ATOM 606 C CA . VAL A 1 79 ? 4.169 4.618 7.776 1.00 62.97 79 VAL A CA 1
ATOM 607 C C . VAL A 1 79 ? 4.186 5.753 8.808 1.00 62.97 79 VAL A C 1
ATOM 609 O O . VAL A 1 79 ? 5.161 5.842 9.553 1.00 62.97 79 VAL A O 1
ATOM 612 N N . PRO A 1 80 ? 3.145 6.610 8.880 1.00 62.59 80 PRO A N 1
ATOM 613 C CA . PRO A 1 80 ? 3.134 7.746 9.797 1.00 62.59 80 PRO A CA 1
ATOM 614 C C . PRO A 1 80 ? 3.327 7.309 11.250 1.00 62.59 80 PRO A C 1
ATOM 616 O O . PRO A 1 80 ? 2.845 6.243 11.652 1.00 62.59 80 PRO A O 1
ATOM 619 N N . ASP A 1 81 ? 3.973 8.159 12.051 1.00 60.56 81 ASP A N 1
ATOM 620 C CA . ASP A 1 81 ? 4.216 7.899 13.471 1.00 60.56 81 ASP A CA 1
ATOM 621 C C . ASP A 1 81 ? 2.936 7.433 14.193 1.00 60.56 81 ASP A C 1
ATOM 623 O O . ASP A 1 81 ? 1.896 8.095 14.178 1.00 60.56 81 ASP A O 1
ATOM 627 N N . GLY A 1 82 ? 3.014 6.261 14.833 1.00 61.88 82 GLY A N 1
ATOM 628 C CA . GLY A 1 82 ? 1.904 5.643 15.571 1.00 61.88 82 GLY A CA 1
ATOM 629 C C . GLY A 1 82 ? 1.083 4.601 14.799 1.00 61.88 82 GLY A C 1
ATOM 630 O O . GLY A 1 82 ? 0.240 3.935 15.405 1.00 61.88 82 GLY A O 1
ATOM 631 N N . VAL A 1 83 ? 1.341 4.392 13.505 1.00 65.25 83 VAL A N 1
ATOM 632 C CA . VAL A 1 83 ? 0.700 3.341 12.697 1.00 65.25 83 VAL A CA 1
ATOM 633 C C . VAL A 1 83 ? 1.573 2.076 12.685 1.00 65.25 83 VAL A C 1
ATOM 635 O O . VAL A 1 83 ? 2.781 2.128 12.484 1.00 65.25 83 VAL A O 1
ATOM 638 N N . GLN A 1 84 ? 0.976 0.904 12.927 1.00 60.31 84 GLN A N 1
ATOM 639 C CA . GLN A 1 84 ? 1.719 -0.364 13.002 1.00 60.31 84 GLN A CA 1
ATOM 640 C C . GLN A 1 84 ? 1.785 -1.045 11.624 1.00 60.31 84 GLN A C 1
ATOM 642 O O . GLN A 1 84 ? 0.758 -1.488 11.099 1.00 60.31 84 GLN A O 1
ATOM 647 N N . GLN A 1 85 ? 2.985 -1.191 11.051 1.00 61.97 85 GLN A N 1
ATOM 648 C CA . GLN A 1 85 ? 3.212 -2.026 9.864 1.00 61.97 85 GLN A CA 1
ATOM 649 C C . GLN A 1 85 ? 3.342 -3.490 10.298 1.00 61.97 85 GLN A C 1
ATOM 651 O O . GLN A 1 85 ? 4.273 -3.843 11.019 1.00 61.97 85 GLN A O 1
ATOM 656 N N . ARG A 1 86 ? 2.399 -4.358 9.908 1.00 59.00 86 ARG A N 1
ATOM 657 C CA . ARG A 1 86 ? 2.343 -5.735 10.444 1.00 59.00 86 ARG A CA 1
ATOM 658 C C . ARG A 1 86 ? 2.788 -6.837 9.496 1.00 59.00 86 ARG A C 1
ATOM 660 O O . ARG A 1 86 ? 3.043 -7.945 9.968 1.00 59.00 86 ARG A O 1
ATOM 667 N N . THR A 1 87 ? 2.876 -6.608 8.188 1.00 57.66 87 THR A N 1
ATOM 668 C CA . THR A 1 87 ? 3.282 -7.684 7.272 1.00 57.66 87 THR A CA 1
ATOM 669 C C . THR A 1 87 ? 3.891 -7.147 5.978 1.00 57.66 87 THR A C 1
ATOM 671 O O . THR A 1 87 ? 3.228 -6.405 5.255 1.00 57.66 87 THR A O 1
ATOM 674 N N . LYS A 1 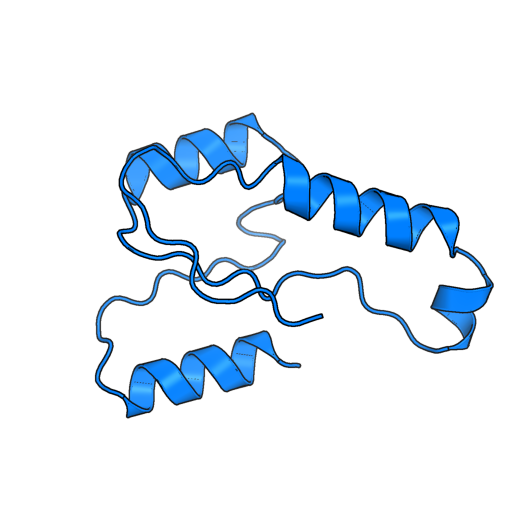88 ? 5.127 -7.577 5.688 1.00 52.78 88 LYS A N 1
ATOM 675 C CA . LYS A 1 88 ? 5.731 -7.601 4.350 1.00 52.78 88 LYS A CA 1
ATOM 676 C C . LYS A 1 88 ? 5.652 -9.043 3.853 1.00 52.78 88 LYS A C 1
ATOM 678 O O . LYS A 1 88 ? 6.261 -9.922 4.459 1.00 52.78 88 LYS A O 1
ATOM 683 N N . ILE A 1 89 ? 4.849 -9.312 2.827 1.00 52.50 89 ILE A N 1
ATOM 684 C CA . ILE A 1 89 ? 4.821 -10.630 2.178 1.00 52.50 89 ILE A CA 1
ATOM 685 C C . ILE A 1 89 ? 5.519 -10.454 0.830 1.00 52.50 89 ILE A C 1
ATOM 687 O O . ILE A 1 89 ? 4.921 -9.877 -0.076 1.00 52.50 89 ILE A O 1
ATOM 691 N N . HIS A 1 90 ? 6.777 -10.895 0.741 1.00 51.03 90 HIS A N 1
ATOM 692 C CA . HIS A 1 90 ? 7.509 -11.040 -0.521 1.00 51.03 90 HIS A CA 1
ATOM 693 C C . HIS A 1 90 ? 7.249 -12.439 -1.085 1.00 51.03 90 HIS A C 1
ATOM 695 O O . HIS A 1 90 ? 7.274 -13.400 -0.279 1.00 51.03 90 HIS A O 1
#

Secondary structure (DSSP, 8-state):
-HHHHHHHHHHHTT--------TTT--TT-HHHHHHHHHHH--SEEEE-------HHHHHHSHHHHHHHHHHHHHH--PPTT-EEEEE--

InterPro domains:
  IPR001509 NAD-dependent epimerase/dehydratase [PF01370] (1-73)
  IPR036291 NAD(P)-binding domain superfamily [SSF51735] (1-72)